Protein AF-A0A535TNE9-F1 (afdb_monomer)

pLDDT: mean 79.19, std 15.57, range [42.62, 93.81]

Secondary structure (DSSP, 8-state):
---EEE---S---HHHHHHHHHHHHHHHHHHT-EEEEEEEE-STT--EEEEEEE-TT---HHHHHHHHHHH-

Nearest PDB structures (foldseek):
  5gl6-assembly2_B  TM=8.499E-01  e=1.096E-01  Mycolicibacterium smegmatis MC2 155
  4oi3-assembly1_B  TM=6.582E-01  e=6.600E-02  Streptomyces coelicolor A3(2)
  2lqj-assembly1_A  TM=5.799E-01  e=3.025E-01  Mycobacterium tuberculosis
  8is2-assembly1_A  TM=4.558E-01  e=1.709E-01  uncultured actinomycete
  2nyi-assembly1_A  TM=4.911E-01  e=2.304E+00  Galdieria sulphuraria

Mean predicted aligned error: 6.82 Å

Radius of gyration: 12.03 Å; Cα contacts (8 Å, |Δi|>4): 100; chains: 1; bounding box: 25×23×29 Å

Foldseek 3Di:
DDWDWAFDQDPDDPVNQVVLCVVLQVVQVVVQKHFPDWDWDDDDRGIIIITDIAHPVGDDPVNVVVSSVSSD

Sequence (72 aa):
MALFLLVVSSPATNQQISRIRELFQPTLNFLGYELYDLALTGSGGHTTLRVRIDRPEGVTLDDCERVSKSLG

Solvent-accessible surface area (backbone atoms only — not comparable to full-atom values): 4371 Å² total; per-residue (Å²): 130,47,86,56,76,44,75,49,71,49,98,73,52,79,73,48,52,57,54,50,46,67,63,45,44,60,56,33,49,75,73,66,32,45,77,72,47,79,45,82,44,73,71,92,87,50,30,26,35,33,53,30,54,39,43,98,89,60,54,56,71,67,55,52,52,54,50,50,70,73,74,110

Structure (mmCIF, N/CA/C/O backbone):
data_AF-A0A535TNE9-F1
#
_entry.id   AF-A0A535TNE9-F1
#
loop_
_atom_site.group_PDB
_atom_site.id
_atom_site.type_symbol
_atom_site.label_atom_id
_atom_site.label_alt_id
_atom_site.label_comp_id
_atom_site.label_asym_id
_atom_site.label_entity_id
_atom_site.label_seq_id
_atom_site.pdbx_PDB_ins_code
_atom_site.Cartn_x
_atom_site.Cartn_y
_atom_site.Cartn_z
_atom_site.occupancy
_atom_site.B_iso_or_equiv
_atom_site.auth_seq_id
_atom_site.auth_comp_id
_atom_site.auth_asym_id
_atom_site.auth_atom_id
_atom_site.pdbx_PDB_model_num
ATOM 1 N N . MET A 1 1 ? 10.652 2.576 -3.273 1.00 42.62 1 MET A N 1
ATOM 2 C CA . MET A 1 1 ? 9.799 2.835 -2.089 1.00 42.62 1 MET A CA 1
ATOM 3 C C . MET A 1 1 ? 8.761 3.894 -2.438 1.00 42.62 1 MET A C 1
ATOM 5 O O . MET A 1 1 ? 9.032 5.079 -2.279 1.00 42.62 1 MET A O 1
ATOM 9 N N . ALA A 1 2 ? 7.599 3.491 -2.950 1.00 44.44 2 ALA A N 1
ATOM 10 C CA . ALA A 1 2 ? 6.489 4.416 -3.158 1.00 44.44 2 ALA A CA 1
ATOM 11 C C . ALA A 1 2 ? 5.576 4.391 -1.924 1.00 44.44 2 ALA A C 1
ATOM 13 O O . ALA A 1 2 ? 5.181 3.329 -1.443 1.00 44.44 2 ALA A O 1
ATOM 14 N N . LEU A 1 3 ? 5.305 5.567 -1.363 1.00 46.34 3 LEU A N 1
ATOM 15 C CA . LEU A 1 3 ? 4.492 5.754 -0.167 1.00 46.34 3 LEU A CA 1
ATOM 16 C C . LEU A 1 3 ? 3.246 6.543 -0.572 1.00 46.34 3 LEU A C 1
ATOM 18 O O . LEU A 1 3 ? 3.309 7.766 -0.619 1.00 46.34 3 LEU A O 1
ATOM 22 N N . PHE A 1 4 ? 2.125 5.877 -0.846 1.00 49.78 4 PHE A N 1
ATOM 23 C CA . PHE A 1 4 ? 0.842 6.569 -0.985 1.00 49.78 4 PHE A CA 1
ATOM 24 C C . PHE A 1 4 ? -0.215 5.982 -0.045 1.00 49.78 4 PHE A C 1
ATOM 26 O O . PHE A 1 4 ? -0.385 4.773 0.087 1.00 49.78 4 PHE A O 1
ATOM 33 N N . LEU A 1 5 ? -0.848 6.891 0.701 1.00 49.97 5 LEU A N 1
ATOM 34 C CA . LEU A 1 5 ? -1.884 6.641 1.700 1.00 49.97 5 LEU A CA 1
ATOM 35 C C . LEU A 1 5 ? -3.196 6.277 0.997 1.00 49.97 5 LEU A C 1
ATOM 37 O O . LEU A 1 5 ? -3.670 7.064 0.183 1.00 49.97 5 LEU A O 1
ATOM 41 N N . LEU A 1 6 ? -3.838 5.175 1.385 1.00 54.12 6 LEU A N 1
ATOM 42 C CA . LEU A 1 6 ? -5.235 4.926 1.040 1.00 54.12 6 LEU A CA 1
ATOM 43 C C . LEU A 1 6 ? -6.100 5.271 2.266 1.00 54.12 6 LEU A C 1
ATOM 45 O O . LEU A 1 6 ? -6.117 4.587 3.285 1.00 54.12 6 LEU A O 1
ATOM 49 N N . VAL A 1 7 ? -6.785 6.411 2.254 1.00 48.44 7 VAL A N 1
ATOM 50 C CA . VAL A 1 7 ? -7.606 6.825 3.404 1.00 48.44 7 VAL A CA 1
ATOM 51 C C . VAL A 1 7 ? -8.872 5.972 3.462 1.00 48.44 7 VAL A C 1
ATOM 53 O O . VAL A 1 7 ? -9.860 6.285 2.811 1.00 48.44 7 VAL A O 1
ATOM 56 N N . VAL A 1 8 ? -8.858 4.899 4.256 1.00 52.97 8 VAL A N 1
ATOM 57 C CA . VAL A 1 8 ? -10.078 4.179 4.643 1.00 52.97 8 VAL A CA 1
ATOM 58 C C . VAL A 1 8 ? -10.488 4.667 6.030 1.00 52.97 8 VAL A C 1
ATOM 60 O O . VAL A 1 8 ? -9.912 4.259 7.040 1.00 52.97 8 VAL A O 1
ATOM 63 N N . SER A 1 9 ? -11.470 5.567 6.078 1.00 44.31 9 SER A N 1
ATOM 64 C CA . SER A 1 9 ? -12.045 6.109 7.311 1.00 44.31 9 SER A CA 1
ATOM 65 C C . SER A 1 9 ? -12.938 5.070 7.989 1.00 44.31 9 SER A C 1
ATOM 67 O O . SER A 1 9 ? -14.160 5.104 7.868 1.00 44.31 9 SER A O 1
ATOM 69 N N . SER A 1 10 ? -12.333 4.116 8.692 1.00 51.09 10 SER A N 1
ATOM 70 C CA . SER A 1 10 ? -13.054 3.253 9.628 1.00 51.09 10 SER A CA 1
ATOM 71 C C . SER A 1 10 ? -12.214 3.023 10.884 1.00 51.09 10 SER A C 1
ATOM 73 O O . SER A 1 10 ? -10.989 2.929 10.770 1.00 51.09 10 SER A O 1
ATOM 75 N N . PRO A 1 11 ? -12.827 2.929 12.077 1.00 53.31 11 PRO A N 1
ATOM 76 C CA . PRO A 1 11 ? -12.114 2.529 13.280 1.00 53.31 11 PRO A CA 1
ATOM 77 C C . PRO A 1 11 ? -11.650 1.085 13.086 1.00 53.31 11 PRO A C 1
ATOM 79 O O . PRO A 1 11 ? -12.439 0.144 13.185 1.00 53.31 11 PRO A O 1
ATOM 82 N N . ALA A 1 12 ? -10.380 0.919 12.731 1.00 57.59 12 ALA A N 1
ATOM 83 C CA . ALA A 1 12 ? -9.815 -0.384 12.454 1.00 57.59 12 ALA A CA 1
ATOM 84 C C . ALA A 1 12 ? -8.859 -0.815 13.579 1.00 57.59 12 ALA A C 1
ATOM 86 O O . ALA A 1 12 ? -7.977 -0.083 14.021 1.00 57.59 12 ALA A O 1
ATOM 87 N N . THR A 1 13 ? -9.109 -2.010 14.096 1.00 63.91 13 THR A N 1
ATOM 88 C CA . THR A 1 13 ? -8.351 -2.715 15.132 1.00 63.91 13 THR A CA 1
ATOM 89 C C . THR A 1 13 ? -7.269 -3.586 14.486 1.00 63.91 13 THR A C 1
ATOM 91 O O . THR A 1 13 ? -7.332 -3.877 13.290 1.00 63.91 13 THR A O 1
ATOM 94 N N . ASN A 1 14 ? -6.293 -4.073 15.263 1.00 65.88 14 ASN A N 1
ATOM 95 C CA . ASN A 1 14 ? -5.235 -4.964 14.751 1.00 65.88 14 ASN A CA 1
ATOM 96 C C . ASN A 1 14 ? -5.787 -6.198 14.006 1.00 65.88 14 ASN A C 1
ATOM 98 O O . ASN A 1 14 ? -5.188 -6.657 13.039 1.00 65.88 14 ASN A O 1
ATOM 102 N N . GLN A 1 15 ? -6.956 -6.706 14.409 1.00 73.31 15 GLN A N 1
ATOM 103 C CA . GLN A 1 15 ? -7.608 -7.841 13.752 1.00 73.31 15 GLN A CA 1
ATOM 104 C C . GLN A 1 15 ? -8.169 -7.497 12.361 1.00 73.31 15 GLN A C 1
ATOM 106 O O . GLN A 1 15 ? -8.235 -8.362 11.487 1.00 73.31 15 GLN A O 1
ATOM 111 N N . GLN A 1 16 ? -8.549 -6.239 12.125 1.00 78.12 16 GLN A N 1
ATOM 112 C CA . GLN A 1 16 ? -9.008 -5.779 10.813 1.00 78.12 16 GLN A CA 1
ATOM 113 C C . GLN A 1 16 ? -7.849 -5.671 9.819 1.00 78.12 16 GLN A C 1
ATOM 115 O O . GLN A 1 16 ? -8.042 -6.005 8.654 1.00 78.12 16 GLN A O 1
ATOM 120 N N . ILE A 1 17 ? -6.644 -5.297 10.269 1.00 83.69 17 ILE A N 1
ATOM 121 C CA . ILE A 1 17 ? -5.457 -5.230 9.398 1.00 83.69 17 ILE A CA 1
ATOM 122 C C . ILE A 1 17 ? -5.160 -6.598 8.777 1.00 83.69 17 ILE A C 1
ATOM 124 O O . ILE A 1 17 ? -4.958 -6.679 7.568 1.00 83.69 17 ILE A O 1
ATOM 128 N N . SER A 1 18 ? -5.188 -7.675 9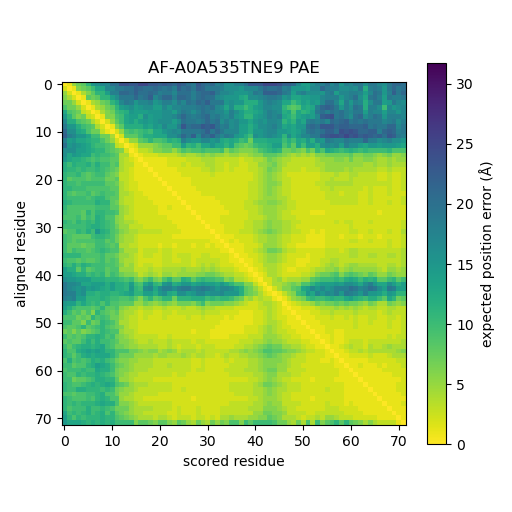.568 1.00 85.75 18 SER A N 1
ATOM 129 C CA . SER A 1 18 ? -4.927 -9.029 9.057 1.00 85.75 18 SER A CA 1
ATOM 130 C C . SER A 1 18 ? -5.938 -9.455 7.991 1.00 85.75 18 SER A C 1
ATOM 13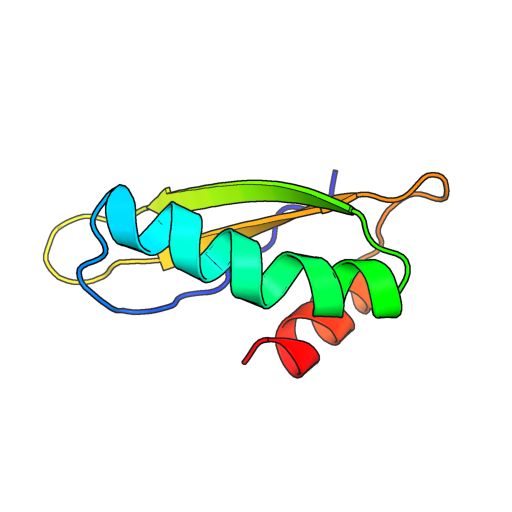2 O O . SER A 1 18 ? -5.549 -9.970 6.950 1.00 85.75 18 SER A O 1
ATOM 134 N N . ARG A 1 19 ? -7.229 -9.165 8.195 1.00 87.56 19 ARG A N 1
ATOM 135 C CA . ARG A 1 19 ? -8.260 -9.458 7.186 1.00 87.56 19 ARG A CA 1
ATOM 136 C C . ARG A 1 19 ? -8.081 -8.630 5.918 1.00 87.56 19 ARG A C 1
ATOM 138 O O . ARG A 1 19 ? -8.203 -9.156 4.822 1.00 87.56 19 ARG A O 1
ATOM 145 N N . ILE A 1 20 ? -7.776 -7.340 6.054 1.00 87.88 20 ILE A N 1
ATOM 146 C CA . ILE A 1 20 ? -7.515 -6.471 4.900 1.00 87.88 20 ILE A CA 1
ATOM 147 C C . ILE A 1 20 ? -6.294 -6.971 4.122 1.00 87.88 20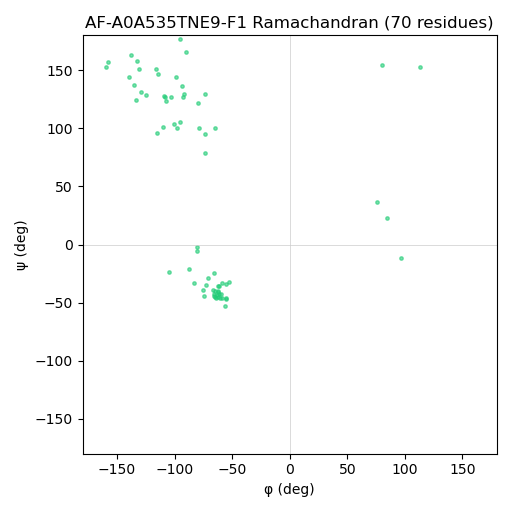 ILE A C 1
ATOM 149 O O . ILE A 1 20 ? -6.321 -6.999 2.894 1.00 87.88 20 ILE A O 1
ATOM 153 N N . ARG A 1 21 ? -5.250 -7.430 4.824 1.00 89.62 21 ARG A N 1
ATOM 154 C CA . ARG A 1 21 ? -4.078 -8.058 4.209 1.00 89.62 21 ARG A CA 1
ATOM 155 C C . ARG A 1 21 ? -4.478 -9.244 3.340 1.00 89.62 21 ARG A C 1
ATOM 157 O O . ARG A 1 21 ? -4.121 -9.266 2.169 1.00 89.62 21 ARG A O 1
ATOM 164 N N . GLU A 1 22 ? -5.244 -10.181 3.892 1.00 91.00 22 GLU A N 1
ATOM 165 C CA . GLU A 1 22 ? -5.719 -11.373 3.175 1.00 91.00 22 GLU A CA 1
ATOM 166 C C . GLU A 1 22 ? -6.558 -11.027 1.937 1.00 91.00 22 GLU A C 1
ATOM 168 O O . GLU A 1 22 ? -6.483 -11.731 0.933 1.00 91.00 22 GLU A O 1
ATOM 173 N N . LEU A 1 23 ? -7.317 -9.927 1.978 1.00 90.75 23 LEU A N 1
ATOM 174 C CA . LEU A 1 23 ? -8.110 -9.451 0.842 1.00 90.75 23 LEU A CA 1
ATOM 175 C C . LEU A 1 23 ? -7.256 -8.779 -0.240 1.00 90.75 23 LEU A C 1
ATOM 177 O O . LEU A 1 23 ? -7.511 -8.957 -1.428 1.00 90.75 23 LEU A O 1
ATOM 181 N N . PHE A 1 24 ? -6.251 -7.995 0.150 1.00 91.31 24 PHE A N 1
ATOM 182 C CA . PHE A 1 24 ? -5.452 -7.206 -0.792 1.00 91.31 24 PHE A CA 1
ATOM 183 C C . PHE A 1 24 ? -4.334 -8.020 -1.436 1.00 91.31 24 PHE A C 1
ATOM 185 O O . PHE A 1 24 ? -3.998 -7.796 -2.596 1.00 91.31 24 PHE A O 1
ATOM 192 N N . GLN A 1 25 ? -3.770 -8.982 -0.708 1.00 91.06 25 GLN A N 1
ATOM 193 C CA . GLN A 1 25 ? -2.665 -9.815 -1.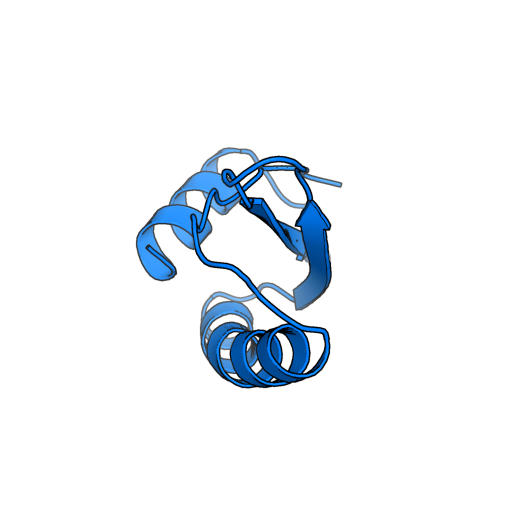168 1.00 91.06 25 GLN A CA 1
ATOM 194 C C . GLN A 1 25 ? -2.941 -10.550 -2.498 1.00 91.06 25 GLN A C 1
ATOM 196 O O . GLN A 1 25 ? -2.092 -10.453 -3.381 1.00 91.06 25 GLN A O 1
ATOM 201 N N . PRO A 1 26 ? -4.091 -11.220 -2.730 1.00 93.81 26 PRO A N 1
ATOM 202 C CA . PRO A 1 26 ? -4.362 -11.852 -4.023 1.00 93.81 26 PRO A CA 1
ATOM 203 C C . PRO A 1 26 ? -4.484 -10.836 -5.167 1.00 93.81 26 PRO A C 1
ATOM 205 O O . PRO A 1 26 ? -3.953 -11.082 -6.248 1.00 93.81 26 PRO A O 1
ATOM 208 N N . THR A 1 27 ? -5.122 -9.686 -4.932 1.00 92.12 27 THR A N 1
ATOM 209 C CA . THR A 1 27 ? -5.257 -8.616 -5.934 1.00 92.12 27 THR A CA 1
ATOM 210 C C . THR A 1 27 ? -3.898 -8.039 -6.316 1.00 92.12 27 THR A C 1
ATOM 212 O O . THR A 1 27 ? -3.597 -7.891 -7.497 1.00 92.12 27 THR A O 1
ATOM 215 N N . LEU A 1 28 ? -3.049 -7.748 -5.329 1.00 92.19 28 LEU A N 1
ATOM 216 C CA . LEU A 1 28 ? -1.707 -7.216 -5.563 1.00 92.19 28 LEU A CA 1
ATOM 217 C C . LEU A 1 28 ? -0.820 -8.234 -6.280 1.00 92.19 28 LEU A C 1
ATOM 219 O O . LEU A 1 28 ? -0.212 -7.884 -7.288 1.00 92.19 28 LEU A O 1
ATOM 223 N N . ASN A 1 29 ? -0.847 -9.500 -5.855 1.00 93.75 29 ASN A N 1
ATOM 224 C CA . ASN A 1 29 ? -0.113 -10.574 -6.522 1.00 93.75 29 ASN A CA 1
ATOM 225 C C . ASN A 1 29 ? -0.554 -10.739 -7.984 1.00 93.75 29 ASN A C 1
ATOM 227 O O . ASN A 1 29 ? 0.288 -10.878 -8.867 1.00 93.75 29 ASN A O 1
ATOM 231 N N . PHE A 1 30 ? -1.863 -10.687 -8.255 1.00 93.38 30 PHE A N 1
ATOM 232 C CA . PHE A 1 30 ? -2.404 -10.751 -9.616 1.00 93.38 30 PHE A CA 1
ATOM 233 C C . PHE A 1 30 ? -1.929 -9.580 -10.488 1.00 93.38 30 PHE A C 1
ATOM 235 O O . PHE A 1 30 ? -1.677 -9.747 -11.680 1.00 93.38 30 PHE A O 1
ATOM 242 N N . LEU A 1 31 ? -1.775 -8.396 -9.894 1.00 90.44 31 LEU A N 1
ATOM 243 C CA . LEU A 1 31 ? -1.258 -7.207 -10.566 1.00 90.44 31 LEU A CA 1
ATOM 244 C C . LEU A 1 31 ? 0.280 -7.178 -10.677 1.00 90.44 31 LEU A C 1
ATOM 246 O O . LEU A 1 31 ? 0.807 -6.289 -11.346 1.00 90.44 31 LEU A O 1
ATOM 250 N N . GLY A 1 32 ? 0.986 -8.139 -10.071 1.00 93.00 32 GLY A N 1
ATOM 251 C CA . GLY A 1 32 ? 2.449 -8.227 -10.079 1.00 93.00 32 GLY A CA 1
ATOM 252 C C . GLY A 1 32 ? 3.143 -7.382 -9.006 1.00 93.00 32 GLY A C 1
ATOM 253 O O . GLY A 1 32 ? 4.305 -7.023 -9.176 1.00 93.00 32 GLY A O 1
ATOM 254 N N . TYR A 1 33 ? 2.446 -7.048 -7.919 1.00 93.00 33 TYR A N 1
ATOM 255 C CA . TYR A 1 33 ? 2.998 -6.310 -6.782 1.00 93.00 33 TYR A CA 1
ATOM 256 C C . TYR A 1 33 ? 3.014 -7.170 -5.520 1.00 93.00 33 TYR A C 1
ATOM 258 O O . TYR A 1 33 ? 2.100 -7.951 -5.263 1.00 93.00 33 TYR A O 1
ATOM 266 N N . GLU A 1 34 ? 4.019 -6.955 -4.682 1.00 91.25 34 GLU A N 1
ATOM 267 C CA . GLU A 1 34 ? 4.076 -7.500 -3.334 1.00 91.25 34 GLU A CA 1
ATOM 268 C C . GLU A 1 34 ? 3.500 -6.494 -2.336 1.00 91.25 34 GLU A C 1
ATOM 270 O O . GLU A 1 34 ? 3.805 -5.299 -2.377 1.00 91.25 34 GLU A O 1
ATOM 275 N N . LEU A 1 35 ? 2.684 -6.979 -1.400 1.00 91.38 35 LEU A N 1
ATOM 276 C CA . LEU A 1 35 ? 2.254 -6.177 -0.263 1.00 91.38 35 LEU A CA 1
ATOM 277 C C . LEU A 1 35 ? 3.360 -6.125 0.797 1.00 91.38 35 LEU A C 1
ATOM 279 O O . LEU A 1 35 ? 3.500 -7.044 1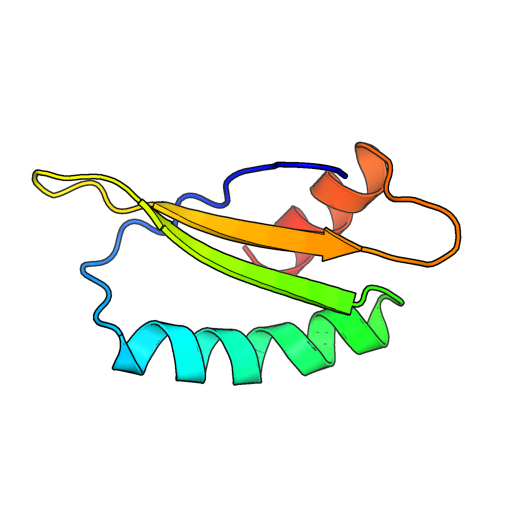.606 1.00 91.38 35 LEU A O 1
ATOM 283 N N . TYR A 1 36 ? 4.097 -5.020 0.810 1.00 89.06 36 TYR A N 1
ATOM 284 C CA . TYR A 1 36 ? 5.222 -4.804 1.712 1.00 89.06 36 TYR A CA 1
ATOM 285 C C . TYR A 1 36 ? 4.775 -4.503 3.148 1.00 89.06 36 TYR A C 1
ATOM 287 O O . TYR A 1 36 ? 5.326 -5.049 4.101 1.00 89.06 36 TYR A O 1
ATOM 295 N N . ASP A 1 37 ? 3.770 -3.638 3.324 1.00 87.06 37 ASP A N 1
ATOM 296 C CA . ASP A 1 37 ? 3.294 -3.241 4.655 1.00 87.06 37 ASP A CA 1
ATOM 297 C C . ASP A 1 37 ? 1.864 -2.673 4.632 1.00 87.06 37 ASP A C 1
ATOM 299 O O . ASP A 1 37 ? 1.425 -2.082 3.639 1.00 87.06 37 ASP A O 1
ATOM 303 N N . LEU A 1 38 ? 1.159 -2.808 5.759 1.00 87.25 38 LEU A N 1
ATOM 304 C CA . LEU A 1 38 ? -0.154 -2.217 6.019 1.00 87.25 38 LEU A CA 1
ATOM 305 C C . LEU A 1 38 ? -0.169 -1.558 7.395 1.00 87.25 38 LEU A C 1
ATOM 307 O O . LEU A 1 38 ? 0.042 -2.219 8.409 1.00 87.25 38 LEU A O 1
ATOM 311 N N . ALA A 1 39 ? -0.508 -0.271 7.443 1.00 83.50 39 ALA A N 1
ATOM 312 C CA . ALA A 1 39 ? -0.573 0.470 8.697 1.00 83.50 39 ALA A CA 1
ATOM 313 C C . ALA A 1 39 ? -1.825 1.338 8.784 1.00 83.50 39 ALA A C 1
ATOM 315 O O . ALA A 1 39 ? -2.170 2.046 7.842 1.00 83.50 39 ALA A O 1
ATOM 316 N N . LEU A 1 40 ? -2.467 1.351 9.948 1.00 81.75 40 LEU A N 1
ATOM 317 C CA . LEU A 1 40 ? -3.516 2.315 10.257 1.00 81.75 40 LEU A CA 1
ATOM 318 C C . LEU A 1 40 ? -2.894 3.532 10.931 1.00 81.75 40 LEU A C 1
ATOM 320 O O . LEU A 1 40 ? -2.122 3.412 11.879 1.00 81.75 40 LEU A O 1
ATOM 324 N N . THR A 1 41 ? -3.218 4.711 10.423 1.00 77.62 41 THR A N 1
ATOM 325 C CA . THR A 1 41 ? -2.691 5.987 10.912 1.00 77.62 41 THR A CA 1
ATOM 326 C C . THR A 1 41 ? -3.831 6.973 11.139 1.00 77.62 41 THR A C 1
ATOM 328 O O . THR A 1 41 ? -4.857 6.886 10.469 1.00 77.62 41 THR A O 1
ATOM 331 N N . GLY A 1 42 ? -3.657 7.903 12.079 1.00 70.25 42 GLY A N 1
ATOM 332 C CA . GLY A 1 42 ? -4.659 8.918 12.429 1.00 70.25 42 GLY A CA 1
ATOM 333 C C . GLY A 1 42 ? -5.237 8.746 13.837 1.00 70.25 42 GLY A C 1
ATOM 334 O O . GLY A 1 42 ? -5.251 7.648 14.390 1.00 70.25 42 GLY A O 1
ATOM 335 N N . SER A 1 43 ? -5.688 9.853 14.427 1.00 63.81 43 SER A N 1
ATOM 336 C CA . SER A 1 43 ? -6.362 9.914 15.728 1.00 63.81 43 SER A CA 1
ATOM 337 C C . SER A 1 43 ? -7.628 10.776 15.618 1.00 63.81 43 SER A C 1
ATOM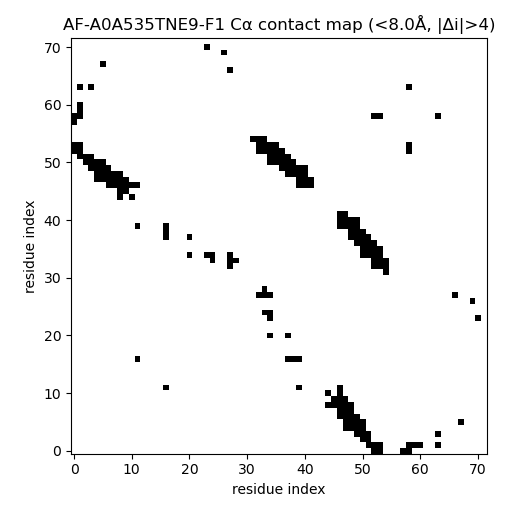 339 O O . SER A 1 43 ? -7.753 11.587 14.704 1.00 63.81 43 SER A O 1
ATOM 341 N N . GLY A 1 44 ? -8.591 10.589 16.527 1.00 60.75 44 GLY A N 1
ATOM 342 C CA . GLY A 1 44 ? -9.752 11.487 16.633 1.00 60.75 44 GLY A CA 1
ATOM 343 C C . GLY A 1 44 ? -10.840 11.320 15.561 1.00 60.75 44 GLY A C 1
ATOM 344 O O . GLY A 1 44 ? -11.429 12.308 15.144 1.00 60.75 44 GLY A O 1
ATOM 345 N N . GLY A 1 45 ? -11.123 10.091 15.114 1.00 64.44 45 GLY A N 1
ATOM 346 C CA . GLY A 1 45 ? -12.262 9.786 14.225 1.00 64.44 45 GLY A CA 1
ATOM 347 C C . GLY A 1 45 ? -11.935 9.715 12.730 1.00 64.44 45 GLY A C 1
ATOM 348 O O . GLY A 1 45 ? -12.729 9.183 11.960 1.00 64.44 45 GLY A O 1
ATOM 349 N N . HIS A 1 46 ? -10.741 10.150 12.324 1.00 67.38 46 HIS A N 1
ATOM 350 C CA . HIS A 1 46 ? -10.236 9.981 10.963 1.00 67.38 46 HIS A CA 1
ATOM 351 C C . HIS A 1 46 ? -9.089 8.970 10.952 1.00 67.38 46 HIS A C 1
ATOM 353 O O . HIS A 1 46 ? -7.956 9.283 11.316 1.00 67.38 46 HIS A O 1
ATOM 359 N N . THR A 1 47 ? -9.391 7.742 10.539 1.00 72.62 47 THR A N 1
ATOM 360 C CA . THR A 1 47 ? -8.392 6.687 10.338 1.00 72.62 47 THR A CA 1
ATOM 361 C C . THR A 1 47 ? -8.036 6.587 8.856 1.00 72.62 47 THR A C 1
ATOM 363 O O . THR A 1 47 ? -8.867 6.815 7.985 1.00 72.62 47 THR A O 1
ATOM 366 N N . THR A 1 48 ? -6.774 6.296 8.563 1.00 78.75 48 THR A N 1
ATOM 367 C CA . THR A 1 48 ? -6.217 6.149 7.216 1.00 78.75 48 THR A CA 1
ATOM 368 C C . THR A 1 48 ? -5.450 4.838 7.123 1.00 78.75 48 THR A C 1
ATOM 370 O O . THR A 1 48 ? -4.582 4.588 7.961 1.00 78.75 48 THR A O 1
ATOM 373 N N . LEU A 1 49 ? -5.708 4.041 6.085 1.00 83.19 49 LEU A N 1
ATOM 374 C CA . LEU A 1 49 ? -5.014 2.785 5.811 1.00 83.19 49 LEU A CA 1
ATOM 375 C C . LEU A 1 49 ? -3.859 3.006 4.826 1.00 83.19 49 LEU A C 1
ATOM 377 O O . LEU A 1 49 ? -4.002 3.139 3.616 1.00 83.19 49 LEU A O 1
ATOM 381 N N . ARG A 1 50 ? -2.642 2.987 5.328 1.00 85.75 50 ARG A N 1
ATOM 382 C CA . ARG A 1 50 ? -1.466 3.024 4.473 1.00 85.75 50 ARG A CA 1
ATOM 383 C C . ARG A 1 50 ? -1.189 1.641 3.903 1.00 85.75 50 ARG A C 1
ATOM 385 O O . ARG A 1 50 ? -0.941 0.720 4.673 1.00 85.75 50 ARG A O 1
ATOM 392 N N . VAL A 1 51 ? -1.169 1.540 2.579 1.00 87.56 51 VAL A N 1
ATOM 393 C CA . VAL A 1 51 ? -0.769 0.343 1.833 1.00 87.56 51 VAL A CA 1
ATOM 394 C C . VAL A 1 51 ? 0.588 0.623 1.199 1.00 87.56 51 VAL A C 1
ATOM 396 O O . VAL A 1 51 ? 0.741 1.609 0.482 1.00 87.56 51 VAL A O 1
ATOM 399 N N . ARG A 1 52 ? 1.593 -0.206 1.488 1.00 88.25 52 ARG A N 1
ATOM 400 C CA . ARG A 1 52 ? 2.904 -0.134 0.834 1.00 88.25 52 ARG A CA 1
ATOM 401 C C . ARG A 1 52 ? 3.059 -1.327 -0.087 1.00 88.25 52 ARG A C 1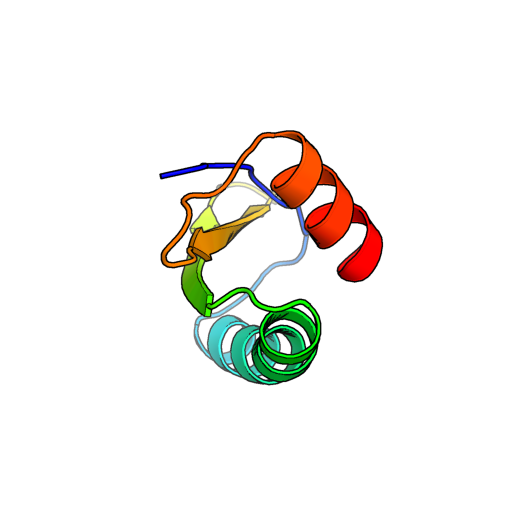
ATOM 403 O O . ARG A 1 52 ? 2.896 -2.461 0.356 1.00 88.25 52 ARG A O 1
ATOM 410 N N . ILE A 1 53 ? 3.395 -1.050 -1.338 1.00 91.44 53 ILE A N 1
ATOM 411 C CA . ILE A 1 53 ? 3.643 -2.065 -2.356 1.00 91.44 53 ILE A CA 1
ATOM 412 C C . ILE A 1 53 ? 5.093 -1.999 -2.817 1.00 91.44 53 ILE A C 1
ATOM 414 O O . ILE A 1 53 ? 5.705 -0.925 -2.796 1.00 91.44 53 ILE A O 1
ATOM 418 N N . ASP A 1 54 ? 5.618 -3.138 -3.242 1.00 91.50 54 ASP A N 1
ATOM 419 C CA . ASP A 1 54 ? 6.922 -3.228 -3.883 1.00 91.50 54 ASP A CA 1
ATOM 420 C C . ASP A 1 54 ? 6.889 -4.180 -5.082 1.00 91.50 54 ASP A C 1
ATOM 422 O O . ASP A 1 54 ? 5.950 -4.963 -5.244 1.00 91.50 54 ASP A O 1
ATOM 426 N N . ARG A 1 55 ? 7.903 -4.082 -5.941 1.00 91.31 55 ARG A N 1
ATOM 427 C CA . ARG A 1 55 ? 8.191 -5.067 -6.991 1.00 91.31 55 ARG A CA 1
ATOM 428 C C . ARG A 1 55 ? 9.663 -4.974 -7.417 1.00 91.31 55 ARG A C 1
ATOM 430 O O . ARG A 1 55 ? 10.251 -3.898 -7.271 1.00 91.31 55 ARG A O 1
ATOM 437 N N . PRO A 1 56 ? 10.252 -6.038 -7.992 1.00 89.56 56 PRO A N 1
ATOM 438 C CA . PRO A 1 56 ? 11.670 -6.063 -8.363 1.00 89.56 56 PRO A CA 1
ATOM 439 C C . PRO A 1 56 ? 12.106 -4.925 -9.297 1.00 89.56 56 PRO A C 1
ATOM 441 O O . PRO A 1 56 ? 13.216 -4.414 -9.175 1.00 89.56 56 PRO A O 1
ATOM 444 N N . GLU A 1 57 ? 11.233 -4.491 -10.205 1.00 90.00 57 GLU A N 1
ATOM 445 C CA . GLU A 1 57 ? 11.509 -3.428 -11.181 1.00 90.00 57 GLU A CA 1
ATOM 446 C C . GLU A 1 57 ? 11.368 -2.015 -10.585 1.00 90.00 57 GLU A C 1
ATOM 448 O O . GLU A 1 57 ? 11.596 -1.017 -11.268 1.00 90.00 57 GLU A O 1
ATOM 453 N N . GLY A 1 58 ? 10.976 -1.917 -9.313 1.00 89.38 58 GLY A N 1
ATOM 454 C CA . GLY A 1 58 ? 10.622 -0.671 -8.649 1.00 89.38 58 GLY A CA 1
ATOM 455 C C . GLY A 1 58 ? 9.199 -0.208 -8.968 1.00 89.38 58 GLY A C 1
ATOM 456 O O . GLY A 1 58 ? 8.615 -0.528 -10.004 1.00 89.38 58 GLY A O 1
ATOM 457 N N . VAL A 1 59 ? 8.628 0.564 -8.045 1.00 90.31 59 VAL A N 1
ATOM 458 C CA . VAL A 1 59 ? 7.249 1.072 -8.111 1.00 90.31 59 VAL A CA 1
ATOM 459 C C . VAL A 1 59 ? 7.250 2.541 -8.531 1.00 90.31 59 VAL A C 1
ATOM 461 O O . VAL A 1 59 ? 7.925 3.361 -7.902 1.00 90.31 59 VAL A O 1
ATOM 464 N N . THR A 1 60 ? 6.481 2.876 -9.567 1.00 91.94 60 THR A N 1
ATOM 465 C CA . THR A 1 60 ? 6.272 4.246 -10.056 1.00 91.94 60 THR A CA 1
ATOM 466 C C . THR A 1 60 ? 4.998 4.866 -9.468 1.00 91.94 60 THR A C 1
ATOM 468 O O . THR A 1 60 ? 4.247 4.228 -8.727 1.00 91.94 60 THR A O 1
ATOM 471 N N . LEU A 1 61 ? 4.737 6.136 -9.789 1.00 89.69 61 LEU A N 1
ATOM 472 C CA . LEU A 1 61 ? 3.490 6.797 -9.397 1.00 89.69 61 LEU A CA 1
ATOM 4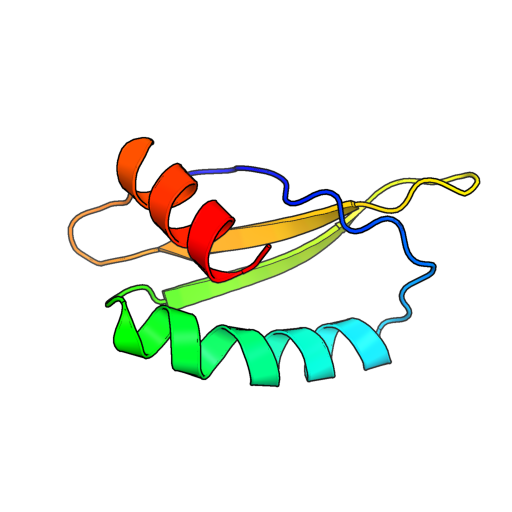73 C C . LEU A 1 61 ? 2.267 6.186 -10.105 1.00 89.69 61 LEU A C 1
ATOM 475 O O . LEU A 1 61 ? 1.240 5.978 -9.464 1.00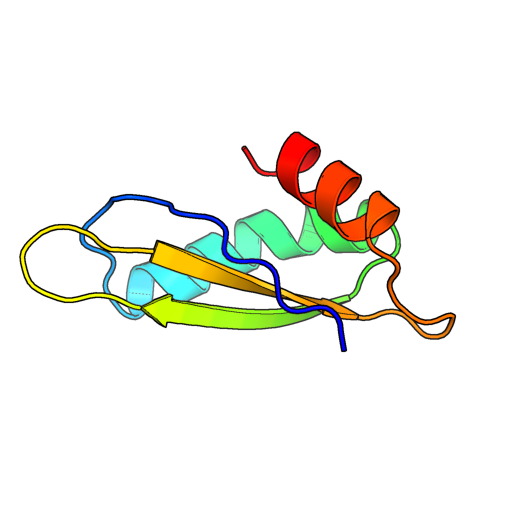 89.69 61 LEU A O 1
ATOM 479 N N . ASP A 1 62 ? 2.399 5.823 -11.382 1.00 91.31 62 ASP A N 1
ATOM 480 C CA . ASP A 1 62 ? 1.318 5.210 -12.168 1.00 91.31 62 ASP A CA 1
ATOM 481 C C . ASP A 1 62 ? 0.891 3.855 -11.586 1.00 91.31 62 ASP A C 1
ATOM 483 O O . ASP A 1 62 ? -0.294 3.516 -11.556 1.00 91.31 62 ASP A O 1
ATOM 487 N N . ASP A 1 63 ? 1.851 3.091 -11.056 1.00 90.62 63 ASP A N 1
ATOM 488 C CA . ASP A 1 63 ? 1.572 1.847 -10.337 1.00 90.62 63 ASP A CA 1
ATOM 489 C C . ASP A 1 63 ? 0.732 2.099 -9.081 1.00 90.62 63 ASP A C 1
ATOM 491 O O . ASP A 1 63 ? -0.214 1.360 -8.798 1.00 90.62 63 ASP A O 1
ATOM 495 N N . CYS A 1 64 ? 1.042 3.172 -8.346 1.00 85.38 64 CYS A N 1
ATOM 496 C CA . CYS A 1 64 ? 0.282 3.566 -7.162 1.00 85.38 64 CYS A CA 1
ATOM 497 C C . CYS A 1 64 ? -1.156 3.939 -7.530 1.00 85.38 64 CYS A C 1
ATOM 499 O O . CYS A 1 64 ? -2.090 3.516 -6.848 1.00 85.38 64 CYS A O 1
ATOM 501 N N . GLU A 1 65 ? -1.355 4.692 -8.615 1.00 90.12 65 GLU A N 1
ATOM 502 C CA . GLU A 1 65 ? -2.697 5.015 -9.106 1.00 90.12 65 GLU A CA 1
ATOM 503 C C . GLU A 1 65 ? -3.474 3.765 -9.514 1.00 90.12 65 GLU A C 1
ATOM 505 O O . GLU A 1 65 ? -4.647 3.620 -9.162 1.00 90.12 65 GLU A O 1
ATOM 510 N N . ARG A 1 66 ? -2.828 2.849 -10.243 1.00 90.38 66 ARG A N 1
ATOM 511 C CA . ARG A 1 66 ? -3.443 1.597 -10.691 1.00 90.38 66 ARG A CA 1
ATOM 512 C C . ARG A 1 66 ? -3.894 0.742 -9.513 1.00 90.38 66 ARG A C 1
ATOM 514 O O . ARG A 1 66 ? -5.018 0.241 -9.519 1.00 90.38 66 ARG A O 1
ATOM 521 N N . VAL A 1 67 ? -3.037 0.587 -8.507 1.00 90.00 67 VAL A N 1
ATOM 522 C CA . VAL A 1 67 ? -3.368 -0.153 -7.286 1.00 90.00 67 VAL A CA 1
ATOM 523 C C . VAL A 1 67 ? -4.479 0.549 -6.514 1.00 90.00 67 VAL A C 1
ATOM 525 O O . VAL A 1 67 ? -5.445 -0.106 -6.140 1.00 90.00 67 VAL A O 1
ATOM 528 N N . SER A 1 68 ? -4.409 1.872 -6.351 1.00 85.88 68 SER A N 1
ATOM 529 C CA . SER A 1 68 ? -5.458 2.654 -5.684 1.00 85.88 68 SER A CA 1
ATOM 530 C C . SER A 1 68 ? -6.829 2.446 -6.338 1.00 85.88 68 SER A C 1
ATOM 532 O O . SER A 1 68 ? -7.792 2.120 -5.651 1.00 85.88 68 SER A O 1
ATOM 534 N N . LYS A 1 69 ? -6.902 2.502 -7.676 1.00 88.25 69 LYS A N 1
ATOM 535 C CA . LYS A 1 69 ? -8.131 2.231 -8.449 1.00 88.25 69 LYS A CA 1
ATOM 536 C C . LYS A 1 69 ? -8.625 0.786 -8.352 1.00 88.25 69 LYS A C 1
ATOM 538 O O . LYS A 1 69 ? -9.792 0.539 -8.611 1.00 88.25 69 LYS A O 1
ATOM 543 N N . SER A 1 70 ? -7.739 -0.162 -8.056 1.00 87.94 70 SER A N 1
ATOM 544 C CA . SER A 1 70 ? -8.098 -1.581 -7.937 1.00 87.94 70 SER A CA 1
ATOM 545 C C . SER A 1 70 ? -8.563 -1.955 -6.525 1.00 87.94 70 SER A C 1
ATOM 547 O O . SER A 1 70 ? -9.200 -2.991 -6.358 1.00 87.94 70 SER A O 1
ATOM 549 N N . LEU A 1 71 ? -8.195 -1.155 -5.515 1.00 83.69 71 LEU A N 1
ATOM 550 C CA . LEU A 1 71 ? -8.496 -1.398 -4.100 1.00 83.69 71 LEU A CA 1
ATOM 551 C C . LEU A 1 71 ? -9.610 -0.502 -3.536 1.00 83.69 71 LEU A C 1
ATOM 553 O O . LEU A 1 71 ? -10.189 -0.864 -2.511 1.00 83.69 71 LEU A O 1
ATOM 557 N N . GLY A 1 72 ? -9.846 0.668 -4.139 1.00 74.81 72 GLY A N 1
ATOM 558 C CA . GLY A 1 72 ? -10.955 1.572 -3.807 1.00 74.81 72 GLY A CA 1
ATOM 559 C C . GLY A 1 72 ? -12.262 1.141 -4.452 1.00 74.81 72 GLY A C 1
ATOM 560 O O . GLY A 1 72 ? -13.301 1.299 -3.776 1.00 74.81 72 GLY A O 1
#